Protein AF-A0A060C0L0-F1 (afdb_monomer_lite)

Foldseek 3Di:
DQQLVVLVVLLVLLVVCVVPVDPVSLVVSVVVLCCCQVQAADPVLFGDFPRDGDDSVDCPSCVPDPRHGDPSNSVSSLSSLVSNCVVPVDCVSVVSD

Radius of gyration: 13.48 Å; chains: 1; bounding box: 32×23×35 Å

Structure (mmCIF, N/CA/C/O backbone):
data_AF-A0A060C0L0-F1
#
_entry.id   AF-A0A060C0L0-F1
#
loop_
_atom_site.group_PDB
_atom_site.id
_atom_site.type_symbol
_atom_site.label_atom_id
_atom_site.label_alt_id
_atom_site.label_comp_id
_atom_site.label_asym_id
_atom_site.label_entity_id
_atom_site.label_seq_id
_atom_site.pdbx_PDB_ins_code
_atom_site.Cartn_x
_atom_site.Cartn_y
_atom_site.Cartn_z
_atom_site.occupancy
_atom_site.B_iso_or_equiv
_atom_site.auth_seq_id
_atom_site.auth_comp_id
_atom_site.auth_asym_id
_atom_site.auth_atom_id
_atom_site.pdbx_PDB_model_num
ATOM 1 N N . MET A 1 1 ? 3.049 7.328 -11.771 1.00 90.19 1 MET A N 1
ATOM 2 C CA . MET A 1 1 ? 3.068 8.037 -10.468 1.00 90.19 1 MET A CA 1
ATOM 3 C C . MET A 1 1 ? 4.287 7.567 -9.694 1.00 90.19 1 MET A C 1
ATOM 5 O O . MET A 1 1 ? 4.518 6.364 -9.703 1.00 90.19 1 MET A O 1
ATOM 9 N N . HIS A 1 2 ? 5.061 8.461 -9.073 1.00 97.00 2 HIS A N 1
ATOM 10 C CA . HIS A 1 2 ? 6.191 8.048 -8.232 1.00 97.00 2 HIS A CA 1
ATOM 11 C C . HIS A 1 2 ? 5.664 7.307 -6.997 1.00 97.00 2 HIS A C 1
ATOM 13 O O . HIS A 1 2 ? 4.823 7.855 -6.276 1.00 97.00 2 HIS A O 1
ATOM 19 N N . ALA A 1 3 ? 6.122 6.071 -6.788 1.00 97.44 3 ALA A N 1
ATOM 20 C CA . ALA A 1 3 ? 5.577 5.134 -5.807 1.00 97.44 3 ALA A CA 1
ATOM 21 C C . ALA A 1 3 ? 5.844 5.592 -4.368 1.00 97.44 3 ALA A C 1
ATOM 23 O O . ALA A 1 3 ? 4.899 5.872 -3.626 1.00 97.44 3 ALA A O 1
ATOM 24 N N . ASN A 1 4 ? 7.117 5.803 -4.016 1.00 97.31 4 ASN A N 1
ATOM 25 C CA . ASN A 1 4 ? 7.513 6.235 -2.676 1.00 97.31 4 ASN A CA 1
ATOM 26 C C . ASN A 1 4 ? 6.952 7.605 -2.260 1.00 97.31 4 ASN A C 1
ATOM 28 O O . ASN A 1 4 ? 6.868 7.911 -1.078 1.00 97.31 4 ASN A O 1
ATOM 32 N N . THR A 1 5 ? 6.533 8.450 -3.206 1.00 97.81 5 THR A N 1
ATOM 33 C CA . THR A 1 5 ? 5.845 9.705 -2.869 1.00 97.81 5 THR A CA 1
ATOM 34 C C . THR A 1 5 ? 4.433 9.465 -2.316 1.00 97.81 5 THR A C 1
ATOM 36 O O . THR A 1 5 ? 3.904 10.326 -1.615 1.00 97.81 5 THR A O 1
ATOM 39 N N . GLN A 1 6 ? 3.790 8.333 -2.629 1.00 98.50 6 GLN A N 1
ATOM 40 C CA . GLN A 1 6 ? 2.404 8.075 -2.217 1.00 98.50 6 GLN A CA 1
ATOM 41 C C . GLN A 1 6 ? 2.301 7.277 -0.929 1.00 98.50 6 GLN A C 1
ATOM 43 O O . GLN A 1 6 ? 1.474 7.617 -0.090 1.00 98.50 6 GLN A O 1
ATOM 48 N N . ILE A 1 7 ? 3.136 6.249 -0.758 1.00 98.62 7 ILE A N 1
ATOM 49 C CA . ILE A 1 7 ? 3.024 5.322 0.377 1.00 98.62 7 ILE A CA 1
ATOM 50 C C . ILE A 1 7 ? 3.058 6.080 1.724 1.00 98.62 7 ILE A C 1
ATOM 52 O O . ILE A 1 7 ? 2.168 5.858 2.543 1.00 98.62 7 ILE A O 1
ATOM 56 N N . PRO A 1 8 ? 3.951 7.070 1.953 1.00 98.62 8 PRO A N 1
ATOM 57 C CA . PRO A 1 8 ? 3.944 7.868 3.182 1.00 98.62 8 PRO A CA 1
ATOM 58 C C . PRO A 1 8 ? 2.685 8.716 3.389 1.00 98.62 8 PRO A C 1
ATOM 60 O O . PRO A 1 8 ? 2.297 8.953 4.531 1.00 98.62 8 PRO A O 1
ATOM 63 N N . LYS A 1 9 ? 2.024 9.169 2.315 1.00 98.56 9 LYS A N 1
ATOM 64 C CA . LYS A 1 9 ? 0.747 9.893 2.432 1.00 98.56 9 LYS A CA 1
ATOM 65 C C . LYS A 1 9 ? -0.349 8.959 2.932 1.00 98.56 9 LYS A C 1
ATOM 67 O O . LYS A 1 9 ? -1.118 9.348 3.800 1.00 98.56 9 LYS A O 1
ATOM 72 N N . VAL A 1 10 ? -0.366 7.726 2.428 1.00 98.62 10 VAL A N 1
ATOM 73 C CA . VAL A 1 10 ? -1.334 6.694 2.819 1.00 98.62 10 VAL A CA 1
ATOM 74 C C . VAL A 1 10 ? -1.099 6.206 4.250 1.00 98.62 10 VAL A C 1
ATOM 76 O O . VAL A 1 10 ? -2.056 6.043 4.995 1.00 98.62 10 VAL A O 1
ATOM 79 N N . ILE A 1 11 ? 0.159 6.086 4.687 1.00 98.69 11 ILE A N 1
ATOM 80 C CA . ILE A 1 11 ? 0.494 5.913 6.114 1.00 98.69 11 ILE A CA 1
ATOM 81 C C . ILE A 1 11 ? -0.111 7.052 6.948 1.00 98.69 11 ILE A C 1
ATOM 83 O O . ILE A 1 11 ? -0.665 6.822 8.020 1.00 98.69 11 ILE A O 1
ATOM 87 N N . GLY A 1 12 ? -0.027 8.290 6.452 1.00 98.38 12 GLY A N 1
ATOM 88 C CA . GLY A 1 12 ? -0.687 9.438 7.070 1.00 98.38 12 GLY A CA 1
ATOM 89 C C . GLY A 1 12 ? -2.207 9.286 7.141 1.00 98.38 12 GLY A C 1
ATOM 90 O O . GLY A 1 12 ? -2.803 9.718 8.128 1.00 98.38 12 GLY A O 1
ATOM 91 N N . PHE A 1 13 ? -2.825 8.644 6.143 1.00 98.25 13 PHE A N 1
ATOM 92 C CA . PHE A 1 13 ? -4.259 8.385 6.163 1.00 98.25 13 PHE A CA 1
ATOM 93 C C . PHE A 1 13 ? -4.646 7.434 7.294 1.00 98.25 13 PHE A C 1
ATOM 95 O O . PHE A 1 13 ? -5.494 7.779 8.116 1.00 98.25 13 PHE A O 1
ATOM 102 N N . GLU A 1 14 ? -3.959 6.294 7.390 1.00 98.50 14 GLU A N 1
ATOM 103 C CA . GLU A 1 14 ? -4.190 5.330 8.469 1.00 98.50 14 GLU A CA 1
ATOM 104 C C . GLU A 1 14 ? -3.930 5.960 9.839 1.00 98.50 14 GLU A C 1
ATOM 106 O O . GLU A 1 14 ? -4.713 5.789 10.767 1.00 98.50 14 GLU A O 1
ATOM 111 N N . ARG A 1 15 ? -2.890 6.794 9.962 1.00 98.19 15 ARG A N 1
ATOM 112 C CA . ARG A 1 15 ? -2.590 7.452 11.237 1.00 98.19 15 ARG A CA 1
ATOM 113 C C . ARG A 1 15 ? -3.713 8.379 11.706 1.00 98.19 15 ARG A C 1
ATOM 115 O O . ARG A 1 15 ? -3.978 8.462 12.901 1.00 98.19 15 ARG A O 1
ATOM 122 N N . ILE A 1 16 ? -4.345 9.106 10.788 1.00 97.56 16 ILE A N 1
ATOM 123 C CA . ILE A 1 16 ? -5.494 9.962 11.111 1.00 97.56 16 ILE A CA 1
ATOM 124 C C . ILE A 1 16 ? -6.722 9.104 11.440 1.00 97.56 16 ILE A C 1
ATOM 126 O O . ILE A 1 16 ? -7.452 9.423 12.378 1.00 97.56 16 ILE A O 1
ATOM 130 N N . ALA A 1 17 ? -6.917 7.986 10.736 1.00 97.38 17 ALA A N 1
ATOM 131 C CA . ALA A 1 17 ? -7.980 7.037 11.044 1.00 97.38 17 ALA A CA 1
ATOM 132 C C . ALA A 1 17 ? -7.858 6.449 12.460 1.00 97.38 17 ALA A C 1
ATOM 134 O O . ALA A 1 17 ? -8.855 6.403 13.176 1.00 97.38 17 ALA A O 1
ATOM 135 N N . GLU A 1 18 ? -6.649 6.078 12.891 1.00 96.12 18 GLU A N 1
ATOM 136 C CA . GLU A 1 18 ? -6.371 5.596 14.252 1.00 96.12 18 GLU A CA 1
ATOM 137 C C . GLU A 1 18 ? -6.695 6.637 15.333 1.00 96.12 18 GLU A C 1
ATOM 139 O O . GLU A 1 18 ? -7.198 6.288 16.401 1.00 96.12 18 GLU A O 1
ATOM 144 N N . LEU A 1 19 ? -6.376 7.912 15.082 1.00 96.56 19 LEU A N 1
ATOM 145 C CA . LEU A 1 19 ? -6.535 8.987 16.065 1.00 96.56 19 LEU A CA 1
ATOM 146 C C . LEU A 1 19 ? -7.993 9.438 16.214 1.00 96.56 19 LEU A C 1
ATOM 148 O O . LEU A 1 19 ? -8.457 9.624 17.338 1.00 96.56 19 LEU A O 1
ATOM 152 N N . ASP A 1 20 ? -8.708 9.580 15.096 1.00 95.75 20 ASP A N 1
ATOM 153 C CA . ASP A 1 20 ? -10.048 10.180 15.067 1.00 95.75 20 ASP A CA 1
ATOM 154 C C . ASP A 1 20 ? -11.169 9.146 14.830 1.00 95.75 20 ASP A C 1
ATOM 156 O O . ASP A 1 20 ? -12.350 9.495 14.793 1.00 95.75 20 ASP A O 1
ATOM 160 N N . GLY A 1 21 ? -10.826 7.867 14.636 1.00 94.38 21 GLY A N 1
ATOM 161 C CA . GLY A 1 21 ? -11.777 6.804 14.292 1.00 94.38 21 GLY A CA 1
ATOM 162 C C . GLY A 1 21 ? -12.356 6.925 12.875 1.00 94.38 21 GLY A C 1
ATOM 163 O O . GLY A 1 21 ? -13.456 6.429 12.608 1.00 94.38 21 GLY A O 1
ATOM 164 N N . ASN A 1 22 ? -11.658 7.614 11.964 1.00 96.69 22 ASN A N 1
ATOM 165 C CA . ASN A 1 22 ? -12.145 7.894 10.613 1.00 96.69 22 ASN A CA 1
ATOM 166 C C . ASN A 1 22 ? -12.096 6.645 9.713 1.00 96.69 22 ASN A C 1
ATOM 168 O O . ASN A 1 22 ? -11.063 6.302 9.140 1.00 96.69 22 ASN A O 1
ATOM 172 N N . LYS A 1 23 ? -13.252 5.998 9.539 1.00 96.62 23 LYS A N 1
ATOM 173 C CA . LYS A 1 23 ? -13.385 4.765 8.750 1.00 96.62 23 LYS A CA 1
ATOM 174 C C . LYS A 1 23 ? -13.060 4.936 7.267 1.00 96.62 23 LYS A C 1
ATOM 176 O O . LYS A 1 23 ? -12.502 4.024 6.675 1.00 96.62 23 LYS A O 1
ATOM 181 N N . GLU A 1 24 ? -13.388 6.076 6.661 1.00 98.06 24 GLU A N 1
ATOM 182 C CA . GLU A 1 24 ? -13.121 6.295 5.231 1.00 98.06 24 GLU A CA 1
ATOM 183 C C . GLU A 1 24 ? -11.617 6.322 4.948 1.00 98.06 24 GLU A C 1
ATOM 185 O O . GLU A 1 24 ? -11.152 5.794 3.940 1.00 98.06 24 GLU A O 1
ATOM 190 N N . TRP A 1 25 ? -10.851 6.908 5.869 1.00 98.19 25 TRP A N 1
ATOM 191 C CA . TRP A 1 25 ? -9.399 7.001 5.761 1.00 98.19 25 TRP A CA 1
ATOM 192 C C . TRP A 1 25 ? -8.721 5.646 5.989 1.00 98.19 25 TRP A C 1
ATOM 194 O O . TRP A 1 25 ? -7.774 5.325 5.269 1.00 98.19 25 TRP A O 1
ATOM 204 N N . HIS A 1 26 ? -9.255 4.829 6.902 1.00 98.06 26 HIS A N 1
ATOM 205 C CA . HIS A 1 26 ? -8.818 3.443 7.081 1.00 98.06 26 HIS A CA 1
ATOM 206 C C . HIS A 1 26 ? -9.073 2.597 5.827 1.00 98.06 26 HIS A C 1
ATOM 208 O O . HIS A 1 26 ? -8.163 1.957 5.302 1.00 98.06 26 HIS A O 1
ATOM 214 N N . GLU A 1 27 ? -10.294 2.638 5.283 1.00 98.31 27 GLU A N 1
ATOM 215 C CA . GLU A 1 27 ? -10.637 1.875 4.076 1.00 98.31 27 GLU A CA 1
ATOM 216 C C . GLU A 1 27 ? -9.810 2.325 2.863 1.00 98.31 27 GLU A C 1
ATOM 218 O O . GLU A 1 27 ? -9.387 1.493 2.062 1.00 98.31 27 GLU A O 1
ATOM 223 N N . ALA A 1 28 ? -9.498 3.620 2.744 1.00 98.56 28 ALA A N 1
ATOM 224 C CA . ALA A 1 28 ? -8.595 4.114 1.707 1.00 98.56 28 ALA A CA 1
ATOM 225 C C . ALA A 1 28 ? -7.169 3.554 1.858 1.00 98.56 28 ALA A C 1
ATOM 227 O O . ALA A 1 28 ? -6.541 3.187 0.859 1.00 98.56 28 ALA A O 1
ATOM 228 N N . ALA A 1 29 ? -6.656 3.473 3.090 1.00 98.50 29 ALA A N 1
ATOM 229 C CA . ALA A 1 29 ? -5.336 2.921 3.370 1.00 98.50 29 ALA A CA 1
ATOM 230 C C . ALA A 1 29 ? -5.265 1.415 3.092 1.00 98.50 29 ALA A C 1
ATOM 232 O O . ALA A 1 29 ? -4.335 0.950 2.426 1.00 98.50 29 ALA A O 1
ATOM 233 N N . LYS A 1 30 ? -6.293 0.679 3.515 1.00 98.44 30 LYS A N 1
ATOM 234 C CA . LYS A 1 30 ? -6.458 -0.745 3.234 1.00 98.44 30 LYS A CA 1
ATOM 235 C C . LYS A 1 30 ? -6.561 -1.028 1.733 1.00 98.44 30 LYS A C 1
ATOM 237 O O . LYS A 1 30 ? -5.795 -1.838 1.220 1.00 98.44 30 LYS A O 1
ATOM 242 N N . PHE A 1 31 ? -7.423 -0.311 1.009 1.00 98.62 31 PHE A N 1
ATOM 243 C CA . PHE A 1 31 ? -7.575 -0.466 -0.442 1.00 98.62 31 PHE A CA 1
ATOM 244 C C . PHE A 1 31 ? -6.258 -0.225 -1.192 1.00 98.62 31 PHE A C 1
ATOM 246 O O . PHE A 1 31 ? -5.912 -0.957 -2.125 1.00 98.62 31 PHE A O 1
ATOM 253 N N . PHE A 1 32 ? -5.507 0.805 -0.788 1.00 98.75 32 PHE A N 1
ATOM 254 C CA . PHE A 1 32 ? -4.192 1.072 -1.359 1.00 98.75 32 PHE A CA 1
ATOM 255 C C . PHE A 1 32 ? -3.230 -0.093 -1.110 1.00 98.75 32 PHE A C 1
ATOM 257 O O . PHE A 1 32 ? -2.551 -0.519 -2.044 1.00 98.75 32 PHE A O 1
ATOM 264 N N . TRP A 1 33 ? -3.184 -0.608 0.122 1.00 98.75 33 TRP A N 1
ATOM 265 C CA . TRP A 1 33 ? -2.329 -1.734 0.483 1.00 98.75 33 TRP A CA 1
ATOM 266 C C . TRP A 1 33 ? -2.651 -2.977 -0.353 1.00 98.75 33 TRP A C 1
ATOM 268 O O . TRP A 1 33 ? -1.759 -3.477 -1.034 1.00 98.75 33 TRP A O 1
ATOM 278 N N . GLU A 1 34 ? -3.920 -3.396 -0.395 1.00 98.50 34 GLU A N 1
ATOM 279 C CA . GLU A 1 34 ? -4.384 -4.568 -1.160 1.00 98.50 34 GLU A CA 1
ATOM 280 C C . GLU A 1 34 ? -4.015 -4.423 -2.642 1.00 98.50 34 GLU A C 1
ATOM 282 O O . GLU A 1 34 ? -3.380 -5.292 -3.233 1.00 98.50 34 GLU A O 1
ATOM 287 N N . THR A 1 35 ? -4.287 -3.255 -3.230 1.00 98.50 35 THR A N 1
ATOM 288 C CA . THR A 1 35 ? -3.966 -2.991 -4.639 1.00 98.50 35 THR A CA 1
ATOM 289 C C . THR A 1 35 ? -2.462 -3.060 -4.925 1.00 98.50 35 THR A C 1
ATOM 291 O O . THR A 1 35 ? -2.051 -3.513 -5.997 1.00 98.50 35 THR A O 1
ATOM 294 N N . VAL A 1 36 ? -1.613 -2.565 -4.019 1.00 98.56 36 VAL A N 1
ATOM 295 C CA . VAL A 1 36 ? -0.159 -2.581 -4.229 1.00 98.56 36 VAL A CA 1
ATOM 296 C C . VAL A 1 36 ? 0.404 -3.986 -4.045 1.00 98.56 36 VAL A C 1
ATOM 298 O O . VAL A 1 36 ? 1.223 -4.415 -4.862 1.00 98.56 36 VAL A O 1
ATOM 301 N N . VAL A 1 37 ? -0.033 -4.706 -3.015 1.00 98.44 37 VAL A N 1
ATOM 302 C CA . VAL A 1 37 ? 0.439 -6.063 -2.721 1.00 98.44 37 VAL A CA 1
ATOM 303 C C . VAL A 1 37 ? -0.013 -7.036 -3.808 1.00 98.44 37 VAL A C 1
ATOM 305 O O . VAL A 1 37 ? 0.834 -7.677 -4.427 1.00 98.44 37 VAL A O 1
ATOM 308 N N . ASP A 1 38 ? -1.304 -7.056 -4.140 1.00 9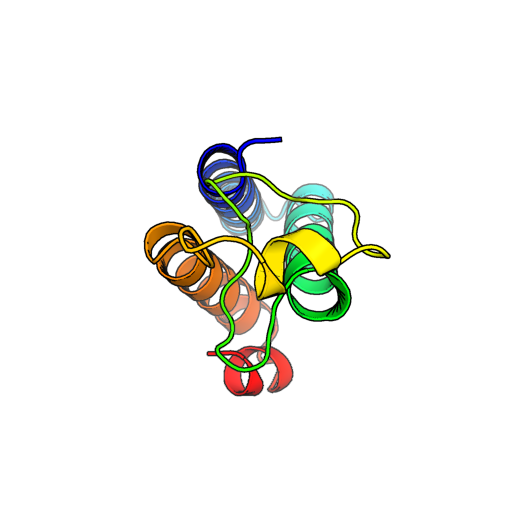8.00 38 ASP A N 1
ATOM 309 C CA . ASP A 1 38 ? -1.883 -8.093 -5.004 1.00 98.00 38 ASP A CA 1
ATOM 310 C C . ASP A 1 38 ? -1.663 -7.850 -6.502 1.00 98.00 38 ASP A C 1
ATOM 312 O O . ASP A 1 38 ? -1.729 -8.782 -7.308 1.00 98.00 38 ASP A O 1
ATOM 316 N N . HIS A 1 39 ? -1.437 -6.599 -6.916 1.00 98.19 39 HIS A N 1
ATOM 317 C CA . HIS A 1 39 ? -1.414 -6.247 -8.344 1.00 98.19 39 HIS A CA 1
ATOM 318 C C . HIS A 1 39 ? -0.164 -5.503 -8.801 1.00 98.19 39 HIS A C 1
ATOM 320 O O . HIS A 1 39 ? -0.025 -5.214 -9.992 1.00 98.19 39 HIS A O 1
ATOM 326 N N . ARG A 1 40 ? 0.728 -5.116 -7.884 1.00 98.12 40 ARG A N 1
ATOM 327 C CA . ARG A 1 40 ? 1.874 -4.247 -8.215 1.00 98.12 40 ARG A CA 1
ATOM 328 C C . ARG A 1 40 ? 3.181 -4.665 -7.558 1.00 98.12 40 ARG A C 1
ATOM 330 O O . ARG A 1 40 ? 4.189 -3.996 -7.784 1.00 98.12 40 ARG A O 1
ATOM 337 N N . SER A 1 41 ? 3.171 -5.739 -6.777 1.00 98.06 41 SER A N 1
ATOM 338 C CA . SER A 1 41 ? 4.359 -6.278 -6.125 1.00 98.06 41 SER A CA 1
ATOM 339 C C . SER A 1 41 ? 4.820 -7.555 -6.821 1.00 98.06 41 SER A C 1
ATOM 341 O O . SER A 1 41 ? 4.029 -8.273 -7.428 1.00 98.06 41 SER A O 1
ATOM 343 N N . ILE A 1 42 ? 6.121 -7.821 -6.759 1.00 97.75 42 ILE A N 1
ATOM 344 C CA . ILE A 1 42 ? 6.713 -9.080 -7.231 1.00 97.75 42 ILE A CA 1
ATOM 345 C C . ILE A 1 42 ? 7.087 -9.975 -6.044 1.00 97.75 42 ILE A C 1
ATOM 347 O O . ILE A 1 42 ? 6.928 -9.582 -4.892 1.00 97.75 42 ILE A O 1
ATOM 351 N N . SER A 1 43 ? 7.616 -11.173 -6.306 1.00 97.44 43 SER A N 1
ATOM 352 C CA . SER A 1 43 ? 7.852 -12.220 -5.293 1.00 97.44 43 SER A CA 1
ATOM 353 C C . SER A 1 43 ? 8.717 -11.810 -4.095 1.00 97.44 43 SER A C 1
ATOM 355 O O . SER A 1 43 ? 8.649 -12.455 -3.058 1.00 97.44 43 SER A O 1
ATOM 357 N N . ILE A 1 44 ? 9.533 -10.760 -4.222 1.00 97.69 44 ILE A N 1
ATOM 358 C CA . ILE A 1 44 ? 10.340 -10.210 -3.118 1.00 97.69 44 ILE A CA 1
ATOM 359 C C . ILE A 1 44 ? 9.581 -9.167 -2.270 1.00 97.69 44 ILE A C 1
ATOM 361 O O . ILE A 1 44 ? 10.195 -8.469 -1.470 1.00 97.69 44 ILE A O 1
ATOM 365 N N . GLY A 1 45 ? 8.280 -8.974 -2.506 1.00 98.00 45 GLY A N 1
ATOM 366 C CA . GLY A 1 45 ? 7.417 -8.000 -1.821 1.00 98.00 45 GLY A CA 1
ATOM 367 C C . GLY A 1 45 ? 7.580 -6.544 -2.282 1.00 98.00 45 GLY A C 1
ATOM 368 O O . GLY A 1 45 ? 6.797 -5.676 -1.895 1.00 98.00 45 GLY A O 1
ATOM 369 N N . GLY A 1 46 ? 8.585 -6.264 -3.118 1.00 97.88 46 GLY A N 1
ATOM 370 C CA . GLY A 1 46 ? 8.871 -4.937 -3.660 1.00 97.88 46 GLY A CA 1
ATOM 371 C C . GLY A 1 46 ? 8.025 -4.573 -4.880 1.00 97.88 46 GLY A C 1
ATOM 372 O O . GLY A 1 46 ? 7.512 -5.438 -5.589 1.00 97.88 46 GLY A O 1
ATOM 373 N N . ASN A 1 47 ? 7.923 -3.269 -5.140 1.00 98.44 47 ASN A N 1
ATOM 374 C CA . ASN A 1 47 ? 7.167 -2.691 -6.249 1.00 98.44 47 ASN A CA 1
ATOM 375 C C . ASN A 1 47 ? 7.915 -1.519 -6.909 1.00 98.44 47 ASN A C 1
ATOM 377 O O . ASN A 1 47 ? 8.903 -1.006 -6.373 1.00 98.44 47 ASN A O 1
ATOM 381 N N . SER A 1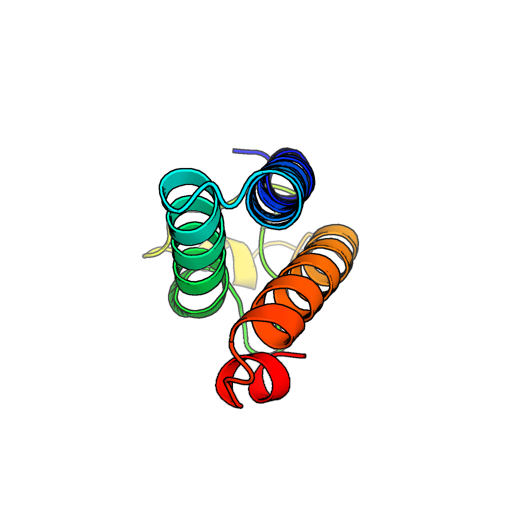 48 ? 7.363 -1.057 -8.037 1.00 98.31 48 SER A N 1
ATOM 382 C CA . SER A 1 48 ? 7.868 0.009 -8.918 1.00 98.31 48 SER A CA 1
ATOM 383 C C . SER A 1 48 ? 9.029 -0.387 -9.835 1.00 98.31 48 SER A C 1
ATOM 385 O O . SER A 1 48 ? 9.770 -1.324 -9.561 1.00 98.31 48 SER A O 1
ATOM 387 N N . VAL A 1 49 ? 9.171 0.374 -10.920 1.00 98.12 49 VAL A N 1
ATOM 388 C CA . VAL A 1 49 ? 10.314 0.349 -11.839 1.00 98.12 49 VAL A CA 1
ATOM 389 C C . VAL A 1 49 ? 10.727 1.793 -12.065 1.00 98.12 49 VAL A C 1
ATOM 391 O O . VAL A 1 49 ? 9.864 2.636 -12.339 1.00 98.12 49 VAL A O 1
ATOM 394 N N . ARG A 1 50 ? 12.023 2.099 -11.938 1.00 97.56 50 ARG A N 1
ATOM 395 C CA . ARG A 1 50 ? 12.535 3.482 -11.978 1.00 97.56 50 ARG A CA 1
ATOM 396 C C . ARG A 1 50 ? 11.722 4.410 -11.066 1.00 97.56 50 ARG A C 1
ATOM 398 O O . ARG A 1 50 ? 11.271 5.466 -11.502 1.00 97.56 50 ARG A O 1
ATOM 405 N N . GLU A 1 51 ? 11.439 3.958 -9.843 1.00 97.88 51 GLU A N 1
ATOM 406 C CA . GLU A 1 51 ? 10.693 4.686 -8.796 1.00 9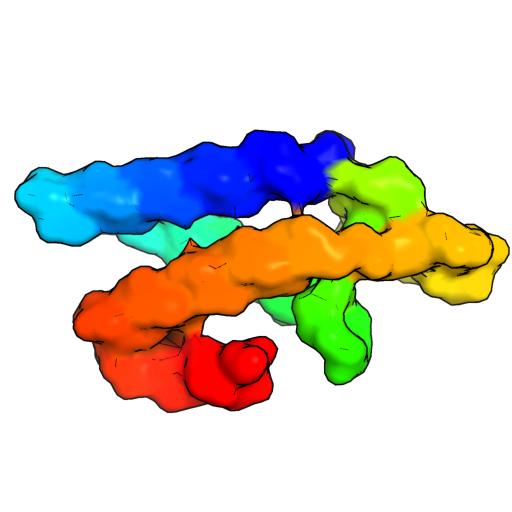7.88 51 GLU A CA 1
ATOM 407 C C . GLU A 1 51 ? 9.188 4.913 -9.071 1.00 97.88 51 GLU A C 1
ATOM 409 O O . GLU A 1 51 ? 8.475 5.518 -8.262 1.00 97.88 51 GLU A O 1
ATOM 414 N N . HIS A 1 52 ? 8.647 4.415 -10.189 1.00 98.44 52 HIS A N 1
ATOM 415 C CA . HIS A 1 52 ? 7.263 4.661 -10.600 1.00 98.44 52 HIS A CA 1
ATOM 416 C C . HIS A 1 52 ? 6.409 3.392 -10.608 1.00 98.44 52 HIS A C 1
ATOM 418 O O . HIS A 1 52 ? 6.846 2.317 -11.017 1.00 98.44 52 HIS A O 1
ATOM 424 N N . PHE A 1 53 ? 5.136 3.528 -10.227 1.00 98.31 53 PHE A N 1
ATOM 425 C CA . PHE A 1 53 ? 4.141 2.501 -10.527 1.00 98.31 53 PHE A CA 1
ATOM 426 C C . PHE A 1 53 ? 3.930 2.417 -12.046 1.00 98.31 53 PHE A C 1
ATOM 428 O O . PHE A 1 53 ? 3.450 3.379 -12.656 1.00 98.31 53 PHE A O 1
ATOM 435 N N . HIS A 1 54 ? 4.273 1.269 -12.631 1.00 97.12 54 HIS A N 1
ATOM 436 C CA . HIS A 1 54 ? 3.940 0.891 -14.007 1.00 97.12 54 HIS A CA 1
ATOM 437 C C . HIS A 1 54 ? 2.480 0.384 -14.087 1.00 97.12 54 HIS A C 1
ATOM 439 O O . HIS A 1 54 ? 1.822 0.244 -13.049 1.00 97.12 54 HIS A O 1
ATOM 445 N N . PRO A 1 55 ? 1.897 0.156 -15.276 1.00 97.44 55 PRO A N 1
ATOM 446 C CA . PRO A 1 55 ? 0.559 -0.428 -15.385 1.00 97.44 55 PRO A CA 1
ATOM 447 C C . PRO A 1 55 ? 0.478 -1.796 -14.689 1.00 97.44 55 PRO A C 1
ATOM 449 O O . PRO A 1 55 ? 1.383 -2.612 -14.813 1.00 97.44 55 PRO A O 1
ATOM 452 N N . ALA A 1 56 ? -0.609 -2.063 -13.957 1.00 95.81 56 ALA A N 1
ATOM 453 C CA . ALA A 1 56 ? -0.767 -3.309 -13.190 1.00 95.81 56 ALA A CA 1
ATOM 454 C C . ALA A 1 56 ? -0.935 -4.563 -14.074 1.00 95.81 56 ALA A C 1
ATOM 456 O O . ALA A 1 56 ? -0.870 -5.681 -13.586 1.00 95.81 56 ALA A O 1
ATOM 457 N N . ASN A 1 57 ? -1.170 -4.386 -15.373 1.00 96.69 57 ASN A N 1
ATOM 458 C CA . ASN A 1 57 ? -1.299 -5.456 -16.359 1.00 96.69 57 ASN A CA 1
ATOM 459 C C . ASN A 1 57 ? -0.090 -5.548 -17.308 1.00 96.69 57 ASN A C 1
ATOM 461 O O . ASN A 1 57 ? -0.145 -6.306 -18.272 1.00 96.69 57 ASN A O 1
ATOM 465 N N . ASP A 1 58 ? 0.976 -4.781 -17.060 1.00 97.81 58 ASP A N 1
ATOM 466 C CA . ASP A 1 58 ? 2.195 -4.797 -17.867 1.00 97.81 58 ASP A CA 1
ATOM 467 C C . ASP A 1 58 ? 3.435 -4.700 -16.970 1.00 97.81 58 ASP A C 1
ATOM 469 O O . ASP A 1 58 ? 3.771 -3.639 -16.442 1.00 97.81 58 ASP A O 1
ATOM 473 N N . PHE A 1 59 ? 4.111 -5.838 -16.807 1.00 98.00 59 PHE A N 1
ATOM 474 C CA . PHE A 1 59 ? 5.339 -5.985 -16.024 1.00 98.00 59 PHE A CA 1
ATOM 475 C C . PHE A 1 59 ? 6.596 -6.093 -16.900 1.00 98.00 59 PHE A C 1
ATOM 477 O O . PHE A 1 59 ? 7.667 -6.352 -16.364 1.00 98.00 59 PHE A O 1
ATOM 484 N N . SER A 1 60 ? 6.511 -5.884 -18.220 1.00 98.12 60 SER A N 1
ATOM 485 C CA . SER A 1 60 ? 7.670 -5.973 -19.134 1.00 98.12 60 SER A CA 1
ATOM 486 C C . SER A 1 60 ? 8.877 -5.178 -18.618 1.00 98.12 60 SER A C 1
ATOM 488 O O . SER A 1 60 ? 9.968 -5.718 -18.437 1.00 98.12 60 SER A O 1
ATOM 490 N N . SER A 1 61 ? 8.640 -3.924 -18.226 1.00 97.50 61 SER A N 1
ATOM 491 C CA . SER A 1 61 ? 9.670 -3.041 -17.668 1.00 97.50 61 SER A CA 1
ATOM 492 C C . SER A 1 61 ? 10.321 -3.548 -16.371 1.00 97.50 61 SER A C 1
ATOM 494 O O . SER A 1 61 ? 11.471 -3.205 -16.112 1.00 97.50 61 SER A O 1
ATOM 496 N N . MET A 1 62 ? 9.630 -4.379 -15.581 1.00 97.38 62 MET A N 1
ATOM 497 C CA . MET A 1 62 ? 10.168 -4.983 -14.353 1.00 97.38 62 MET A CA 1
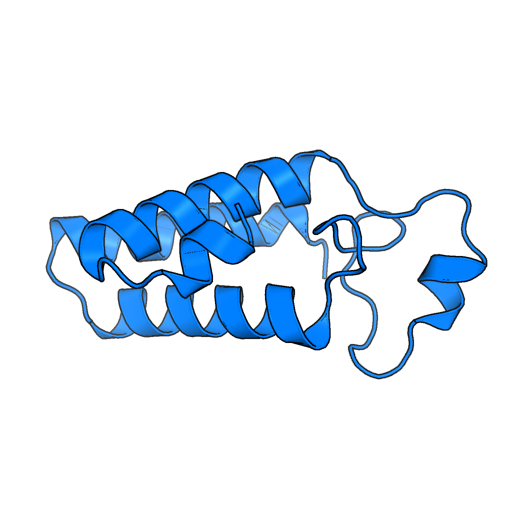ATOM 498 C C . MET A 1 62 ? 11.224 -6.052 -14.655 1.00 97.38 62 MET A C 1
ATOM 500 O O . MET A 1 62 ? 12.114 -6.275 -13.840 1.00 97.38 62 MET A O 1
ATOM 504 N N . PHE A 1 63 ? 11.140 -6.701 -15.820 1.00 95.56 63 PHE A N 1
ATOM 505 C CA . PHE A 1 63 ? 12.117 -7.697 -16.267 1.00 95.56 63 PHE A CA 1
ATOM 506 C C . PHE A 1 63 ? 13.260 -7.083 -17.079 1.00 95.56 63 PHE A C 1
ATOM 508 O O . PHE A 1 63 ? 14.379 -7.586 -17.040 1.00 95.56 63 PHE A O 1
ATOM 515 N N . GLU A 1 64 ? 12.977 -6.025 -17.838 1.00 96.94 64 GLU A N 1
ATOM 516 C CA . GLU A 1 64 ? 13.935 -5.435 -18.779 1.00 96.94 64 GLU A CA 1
ATOM 517 C C . GLU A 1 64 ? 14.826 -4.359 -18.151 1.00 96.94 64 GLU A C 1
ATOM 519 O O . GLU A 1 64 ? 15.936 -4.120 -18.626 1.00 96.94 64 GLU A O 1
ATOM 524 N N . SER A 1 65 ? 14.350 -3.674 -17.107 1.00 96.56 65 SER A N 1
ATOM 525 C CA . SER A 1 65 ? 15.098 -2.587 -16.481 1.00 96.56 65 SER A CA 1
ATOM 526 C C . SER A 1 65 ? 16.032 -3.089 -15.383 1.00 96.56 65 SER A C 1
ATOM 528 O O . SER A 1 65 ? 15.633 -3.828 -14.492 1.00 96.56 65 SER A O 1
ATOM 530 N N . GLU A 1 66 ? 17.257 -2.567 -15.367 1.00 96.31 66 GLU A N 1
ATOM 531 C CA . GLU A 1 66 ? 18.190 -2.692 -14.238 1.00 96.31 66 GLU A CA 1
ATOM 532 C C . GLU A 1 66 ? 17.730 -1.946 -12.968 1.00 96.31 66 GLU A C 1
ATOM 534 O O . GLU A 1 66 ? 18.247 -2.185 -11.879 1.00 96.31 66 GLU A O 1
ATOM 539 N N . GLN A 1 67 ? 16.748 -1.045 -13.093 1.00 97.12 67 GLN A N 1
ATOM 540 C CA . GLN A 1 67 ? 16.199 -0.227 -12.010 1.00 97.12 67 GLN A CA 1
ATOM 541 C C . GLN A 1 67 ? 14.845 -0.787 -11.554 1.00 97.12 67 GLN A C 1
ATOM 543 O O . GLN A 1 67 ? 13.792 -0.184 -11.783 1.00 97.12 67 GLN A O 1
ATOM 548 N N . GLY A 1 68 ? 14.898 -1.974 -10.948 1.00 96.19 68 GLY A N 1
ATOM 549 C CA . GLY A 1 68 ? 13.748 -2.683 -10.385 1.00 96.19 68 GLY A CA 1
ATOM 550 C C . GLY A 1 68 ? 13.203 -2.054 -9.089 1.00 96.19 68 GLY A C 1
ATOM 551 O O . GLY A 1 68 ? 13.304 -0.839 -8.898 1.00 96.19 68 GLY A O 1
ATOM 552 N N . PRO A 1 69 ? 12.620 -2.859 -8.181 1.00 97.50 69 PRO A N 1
ATOM 553 C CA . PRO A 1 69 ? 11.961 -2.341 -6.987 1.00 97.50 69 PRO A CA 1
ATOM 554 C C . PRO A 1 69 ? 12.872 -1.509 -6.078 1.00 97.50 69 PRO A C 1
ATOM 556 O O . PRO A 1 69 ? 13.935 -1.959 -5.653 1.00 97.50 69 PRO A O 1
ATOM 559 N N . GLU A 1 70 ? 12.416 -0.308 -5.726 1.00 97.69 70 GLU A N 1
ATOM 560 C CA . GLU A 1 70 ? 13.110 0.587 -4.800 1.00 97.69 70 GLU A CA 1
ATOM 561 C C . GLU A 1 70 ? 12.869 0.160 -3.340 1.00 97.69 70 GLU A C 1
ATOM 563 O O . GLU A 1 70 ? 11.726 0.026 -2.895 1.00 97.69 70 GLU A O 1
ATOM 568 N N . THR A 1 71 ? 13.940 0.021 -2.555 1.00 98.12 71 THR A N 1
ATOM 569 C CA . THR A 1 71 ? 13.892 -0.416 -1.147 1.00 98.12 71 THR A CA 1
ATOM 570 C C . THR A 1 71 ? 12.992 0.450 -0.260 1.00 98.12 71 THR A C 1
ATOM 572 O O . THR A 1 71 ? 12.315 -0.069 0.631 1.00 98.12 71 THR A O 1
ATOM 575 N N . CYS A 1 72 ? 12.951 1.768 -0.488 1.00 98.12 72 CYS A N 1
ATOM 576 C CA . CYS A 1 72 ? 12.127 2.677 0.311 1.00 98.12 72 CYS A CA 1
ATOM 577 C C . CYS A 1 72 ? 10.631 2.361 0.199 1.00 98.12 72 CYS A C 1
ATOM 579 O O . CYS A 1 72 ? 9.894 2.543 1.171 1.00 98.12 72 CYS A O 1
ATOM 581 N N . ASN A 1 73 ? 10.193 1.852 -0.958 1.00 98.44 73 ASN A N 1
ATOM 582 C CA . ASN A 1 73 ? 8.807 1.451 -1.161 1.00 98.44 73 ASN A CA 1
ATOM 583 C C . ASN A 1 73 ? 8.451 0.316 -0.211 1.00 98.44 73 ASN A C 1
ATOM 585 O O . ASN A 1 73 ? 7.478 0.432 0.525 1.00 98.44 73 ASN A O 1
ATOM 589 N N . THR A 1 74 ? 9.265 -0.743 -0.176 1.00 98.69 74 THR A N 1
ATOM 590 C CA . THR A 1 74 ? 9.050 -1.885 0.722 1.00 98.69 74 THR A CA 1
ATOM 591 C C . THR A 1 74 ? 9.108 -1.451 2.181 1.00 98.69 74 THR A C 1
ATOM 593 O O . THR A 1 74 ? 8.221 -1.795 2.952 1.00 98.69 74 THR A O 1
ATOM 596 N N . TYR A 1 75 ? 10.077 -0.612 2.562 1.00 98.75 75 TYR A N 1
ATOM 597 C CA . TYR A 1 75 ? 10.148 -0.063 3.919 1.00 98.75 75 TYR A CA 1
ATOM 598 C C . TYR A 1 75 ? 8.844 0.639 4.334 1.00 98.75 75 TYR A C 1
ATOM 600 O O . TYR A 1 75 ? 8.307 0.380 5.412 1.00 98.75 75 TYR A O 1
ATOM 608 N N . ASN A 1 76 ? 8.307 1.513 3.479 1.00 98.81 76 ASN A N 1
ATOM 609 C CA . ASN A 1 76 ? 7.062 2.212 3.777 1.00 98.81 76 ASN A CA 1
ATOM 610 C C . ASN A 1 76 ? 5.834 1.290 3.679 1.00 98.81 76 ASN A C 1
ATOM 612 O O . ASN A 1 76 ? 4.910 1.446 4.474 1.00 98.81 76 ASN A O 1
ATOM 616 N N . MET A 1 77 ? 5.829 0.299 2.785 1.00 98.81 77 MET A N 1
ATOM 617 C CA . MET A 1 77 ? 4.771 -0.713 2.740 1.00 98.81 77 MET A CA 1
ATOM 618 C C . MET A 1 77 ? 4.718 -1.510 4.041 1.00 98.81 77 MET A C 1
ATOM 620 O O . MET A 1 77 ? 3.648 -1.603 4.622 1.00 98.81 77 MET A O 1
ATOM 624 N N . LEU A 1 78 ? 5.853 -1.979 4.570 1.00 98.81 78 LEU A N 1
ATOM 625 C CA . LEU A 1 78 ? 5.908 -2.694 5.852 1.00 98.81 78 LEU A CA 1
ATOM 626 C C . LEU A 1 78 ? 5.424 -1.835 7.028 1.00 98.81 78 LEU A C 1
ATOM 628 O O . LEU A 1 78 ? 4.747 -2.330 7.928 1.00 98.81 78 LEU A O 1
ATOM 632 N N . ARG A 1 79 ? 5.710 -0.526 7.014 1.00 98.75 79 ARG A N 1
ATOM 633 C CA . ARG A 1 79 ? 5.153 0.405 8.009 1.00 98.75 79 ARG A CA 1
ATOM 634 C C . ARG A 1 79 ? 3.631 0.489 7.933 1.00 98.75 79 ARG A C 1
ATOM 636 O O . ARG A 1 79 ? 2.991 0.465 8.978 1.00 98.75 79 ARG A O 1
ATOM 643 N N . LEU A 1 80 ? 3.070 0.572 6.726 1.00 98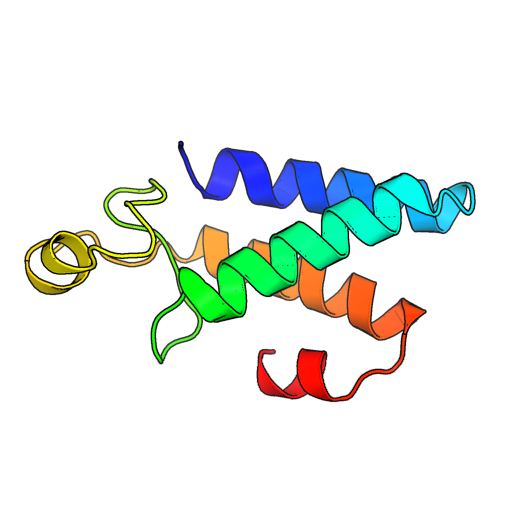.75 80 LEU A N 1
ATOM 644 C CA . LEU A 1 80 ? 1.621 0.554 6.526 1.00 98.75 80 LEU A CA 1
ATOM 645 C C . LEU A 1 80 ? 1.016 -0.794 6.952 1.00 98.75 80 LEU A C 1
ATOM 647 O O . LEU A 1 80 ? 0.044 -0.810 7.700 1.00 98.75 80 LEU A O 1
ATOM 651 N N . THR A 1 81 ? 1.628 -1.912 6.548 1.00 98.75 81 THR A N 1
ATOM 652 C CA . THR A 1 81 ? 1.233 -3.277 6.930 1.00 98.75 81 THR A CA 1
ATOM 653 C C . THR A 1 81 ? 1.124 -3.423 8.443 1.00 98.75 81 THR A C 1
ATOM 655 O O . THR A 1 81 ? 0.141 -3.959 8.947 1.00 98.75 81 THR A O 1
ATOM 658 N N . LYS A 1 82 ? 2.116 -2.909 9.182 1.00 98.56 82 LYS A N 1
ATOM 659 C CA . LYS A 1 82 ? 2.116 -2.944 10.645 1.00 98.56 82 LYS A CA 1
ATOM 660 C C . LYS A 1 82 ? 0.898 -2.230 11.238 1.00 98.56 82 LYS A C 1
ATOM 662 O O . LYS A 1 82 ? 0.256 -2.794 12.116 1.00 98.56 82 LYS A O 1
ATOM 667 N N . MET A 1 83 ? 0.581 -1.027 10.760 1.00 98.31 83 MET A N 1
ATOM 668 C CA . MET A 1 83 ? -0.558 -0.246 11.264 1.00 98.31 83 MET A CA 1
ATOM 669 C C . MET A 1 83 ? -1.889 -0.962 10.992 1.00 98.31 83 MET A C 1
ATOM 671 O O . MET A 1 83 ? -2.694 -1.161 11.898 1.00 98.31 83 MET A O 1
ATOM 675 N N . LEU A 1 84 ? -2.077 -1.468 9.768 1.00 98.31 84 LEU A N 1
ATOM 676 C CA . LEU A 1 84 ? -3.282 -2.222 9.404 1.00 98.31 84 LEU A CA 1
ATOM 677 C C . LEU A 1 84 ? -3.433 -3.518 10.219 1.00 98.31 84 LEU A C 1
ATOM 679 O O . LEU A 1 84 ? -4.549 -3.899 10.590 1.00 98.31 84 LEU A O 1
ATOM 683 N N . TYR A 1 85 ? -2.322 -4.192 10.533 1.00 98.31 85 TYR A N 1
ATOM 684 C CA . TYR A 1 85 ? -2.327 -5.360 11.410 1.00 98.31 85 TYR A CA 1
ATOM 685 C C . TYR A 1 85 ? -2.725 -5.006 12.846 1.00 98.31 85 TYR A C 1
ATOM 687 O O . TYR A 1 85 ? -3.556 -5.703 13.424 1.00 98.31 85 TYR A O 1
ATOM 695 N N . GLU A 1 86 ? -2.171 -3.937 13.423 1.00 96.00 86 GLU A N 1
ATOM 696 C CA . GLU A 1 86 ? -2.467 -3.519 14.803 1.00 96.00 86 GLU A CA 1
ATOM 697 C C . GLU A 1 86 ? -3.965 -3.226 15.012 1.00 96.00 86 GLU A C 1
ATOM 699 O O . GLU A 1 86 ? -4.499 -3.509 16.086 1.00 96.00 86 GLU A O 1
ATOM 704 N N . THR A 1 87 ? -4.660 -2.755 13.973 1.00 90.31 87 THR A N 1
ATOM 705 C CA . THR A 1 87 ? -6.103 -2.468 14.016 1.00 90.31 87 THR A CA 1
ATOM 706 C C . THR A 1 87 ? -6.983 -3.699 13.760 1.00 90.31 87 THR A C 1
ATOM 708 O O . THR A 1 87 ? -8.048 -3.837 14.363 1.00 90.31 87 THR A O 1
ATOM 711 N N . SER A 1 88 ? -6.575 -4.604 12.863 1.00 94.12 88 SER A N 1
ATOM 712 C CA . SER A 1 88 ? -7.433 -5.703 12.375 1.00 94.12 88 SER A CA 1
ATOM 713 C C . SER A 1 88 ? -7.094 -7.092 12.924 1.00 94.12 88 SER A C 1
ATOM 715 O O . SER A 1 88 ? -7.940 -7.985 12.875 1.00 94.12 88 SER A O 1
ATOM 717 N N . ALA A 1 89 ? -5.858 -7.296 13.389 1.00 95.56 89 ALA A N 1
ATOM 718 C CA . ALA A 1 89 ? -5.265 -8.593 13.721 1.00 95.56 89 ALA A CA 1
ATOM 719 C C . ALA A 1 89 ? -5.344 -9.652 12.595 1.00 95.56 89 ALA A C 1
ATOM 721 O O . ALA A 1 89 ? -5.260 -10.853 12.861 1.00 95.56 89 ALA A O 1
ATOM 722 N N . ALA A 1 90 ? -5.506 -9.238 11.332 1.00 97.12 90 ALA A N 1
ATOM 723 C CA . ALA A 1 90 ? -5.598 -10.167 10.208 1.00 97.12 90 ALA A CA 1
ATOM 724 C C . ALA A 1 90 ? -4.222 -10.755 9.851 1.00 97.12 90 ALA A C 1
ATOM 726 O O . ALA A 1 90 ? -3.267 -10.024 9.584 1.00 97.12 90 ALA A O 1
ATOM 727 N N . THR A 1 91 ? -4.122 -12.086 9.802 1.00 96.62 91 THR A N 1
ATOM 728 C CA . THR A 1 91 ? -2.854 -12.797 9.549 1.00 96.62 91 THR A CA 1
ATOM 729 C C . THR A 1 91 ? -2.283 -12.549 8.155 1.00 96.62 91 THR A C 1
ATOM 731 O O . THR A 1 91 ? -1.072 -12.609 7.993 1.00 96.62 91 THR A O 1
ATOM 734 N N . SER A 1 92 ? -3.118 -12.191 7.175 1.00 95.12 92 SER A N 1
ATOM 735 C CA . SER A 1 92 ? -2.682 -11.866 5.810 1.00 95.12 92 SER A CA 1
ATOM 736 C C . SER A 1 92 ? -1.666 -10.721 5.756 1.00 95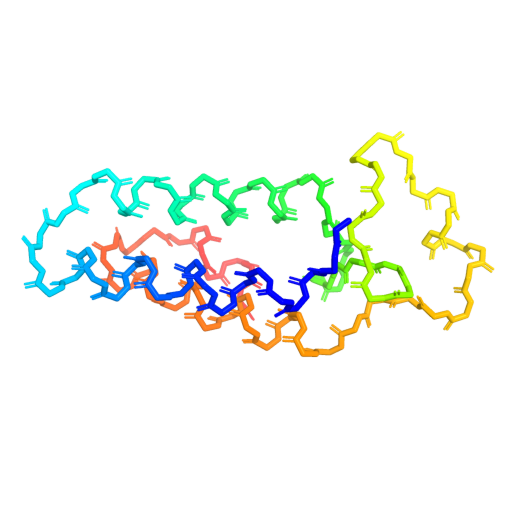.12 92 SER A C 1
ATOM 738 O O . SER A 1 92 ? -0.809 -10.700 4.879 1.00 95.12 92 SER A O 1
ATOM 740 N N . TYR A 1 93 ? -1.716 -9.782 6.706 1.00 98.25 93 TYR A N 1
ATOM 741 C CA . TYR A 1 93 ? -0.708 -8.726 6.806 1.00 98.25 93 TYR A CA 1
ATOM 742 C C . TYR A 1 93 ? 0.661 -9.276 7.223 1.00 98.25 93 TYR A C 1
ATOM 744 O O . TYR A 1 93 ? 1.678 -8.770 6.764 1.00 98.25 93 TYR A O 1
ATOM 752 N N . MET A 1 94 ? 0.697 -10.325 8.050 1.00 97.62 94 MET A N 1
ATOM 753 C CA . MET A 1 94 ? 1.943 -10.976 8.465 1.00 97.62 94 MET A CA 1
ATOM 754 C C . MET A 1 94 ? 2.534 -11.865 7.374 1.00 97.62 94 MET A C 1
ATOM 756 O O . MET A 1 94 ? 3.746 -12.008 7.326 1.00 97.62 94 MET A O 1
ATOM 760 N N . ASP A 1 95 ? 1.712 -12.415 6.478 1.00 97.56 95 ASP A N 1
ATOM 761 C CA . ASP A 1 95 ? 2.211 -13.188 5.332 1.00 97.56 95 ASP A CA 1
ATOM 762 C C . ASP A 1 95 ? 2.990 -12.310 4.330 1.00 97.56 95 ASP A C 1
ATOM 764 O O . ASP A 1 95 ? 3.874 -12.801 3.630 1.00 97.56 95 ASP A O 1
ATOM 768 N N . TYR A 1 96 ? 2.671 -11.010 4.259 1.00 98.06 96 TYR A N 1
ATOM 769 C CA . TYR A 1 96 ? 3.394 -10.029 3.440 1.00 98.06 96 TYR A CA 1
ATOM 770 C C . TYR A 1 96 ? 4.599 -9.390 4.157 1.00 98.06 96 TYR A C 1
ATOM 772 O O . TYR A 1 96 ? 5.500 -8.891 3.480 1.00 98.06 96 TYR A O 1
ATOM 780 N N . TYR A 1 97 ? 4.595 -9.344 5.496 1.00 95.75 97 TYR A N 1
ATOM 781 C CA . TYR A 1 97 ? 5.592 -8.626 6.302 1.00 95.75 97 TYR A CA 1
ATOM 782 C C . TYR A 1 97 ? 6.951 -9.339 6.342 1.00 95.75 97 TYR A C 1
ATOM 784 O O . TYR A 1 97 ? 7.980 -8.649 6.148 1.00 95.75 97 TYR A O 1
#

Secondary structure (DSSP, 8-state):
-BSTTTHHHHHHHHHHHHHH--HHHHHHHHHHHHHHHHHHB-TTS-B-BTTBPPPTT--HHHHH-S----HHHHHHHHHHHHHHHHHH--THHHHH-

Sequence (97 aa):
MHANTQIPKVIGFERIAELDGNKEWHEAAKFFWETVVDHRSISIGGNSVREHFHPANDFSSMFESEQGPETCNTYNMLRLTKMLYETSAATSYMDYY

pLDDT: mean 97.55, std 1.47, range [90.19, 98.81]

InterPro domains:
  IPR012878 Non-reducing end beta-L-arabinofuranosidase-like, GH127 catalytic domain [PF07944] (1-97)

Organism: NCBI:txid335379